Protein AF-A0A392P9Y5-F1 (afdb_monomer_lite)

InterPro domains:
  IPR001406 Pseudouridine synthase I, TruA [PTHR11142] (13-123)
  IPR020103 Pseudouridine synthase, catalytic domain superfamily [SSF55120] (5-54)

Foldseek 3Di:
DDPPPDDQVNVQVVVCVVDPPPDHDPDDDDDDPPDDPVPPDPDDDDDDDDPDDPPPPPPPDDDDDDDDDDDDPDDPPPDPDDDDDDDDPDDPDDDPVVVVVVVVVVDDDPDDCVVVDDPPDPPPPD

Organism: NCBI:txid97028

Radius of gyration: 25.62 Å; chains: 1; bounding box: 53×44×64 Å

Structure (mmCIF, N/CA/C/O backbone):
data_AF-A0A392P9Y5-F1
#
_entry.id   AF-A0A392P9Y5-F1
#
loop_
_atom_site.group_PDB
_atom_site.id
_atom_site.type_symbol
_atom_site.label_atom_id
_atom_site.label_alt_id
_atom_site.label_comp_id
_atom_site.label_asym_id
_atom_site.label_entity_id
_atom_site.label_seq_id
_atom_site.pdbx_PDB_ins_code
_atom_site.Cartn_x
_atom_site.Cartn_y
_atom_site.Cartn_z
_atom_site.occupancy
_atom_site.B_iso_or_equiv
_atom_site.auth_seq_id
_atom_site.auth_comp_id
_atom_site.auth_asym_id
_atom_site.auth_atom_id
_atom_site.pdbx_PDB_model_num
ATOM 1 N N . THR A 1 1 ? -24.525 0.018 22.658 1.00 54.88 1 THR A N 1
ATOM 2 C CA . THR A 1 1 ? -23.379 -0.339 23.525 1.00 54.88 1 THR A CA 1
ATOM 3 C C . THR A 1 1 ? -22.521 -1.329 22.767 1.00 54.88 1 THR A C 1
ATOM 5 O O . THR A 1 1 ? -23.090 -2.250 22.201 1.00 54.88 1 THR A O 1
ATOM 8 N N . TRP A 1 2 ? -21.208 -1.109 22.640 1.00 62.44 2 TRP A N 1
ATOM 9 C CA . TRP A 1 2 ? -20.337 -2.023 21.883 1.00 62.44 2 TRP A CA 1
ATOM 10 C C . TRP A 1 2 ? -20.335 -3.402 22.546 1.00 62.44 2 TRP A C 1
ATOM 12 O O . TRP A 1 2 ? -20.171 -3.475 23.765 1.00 62.44 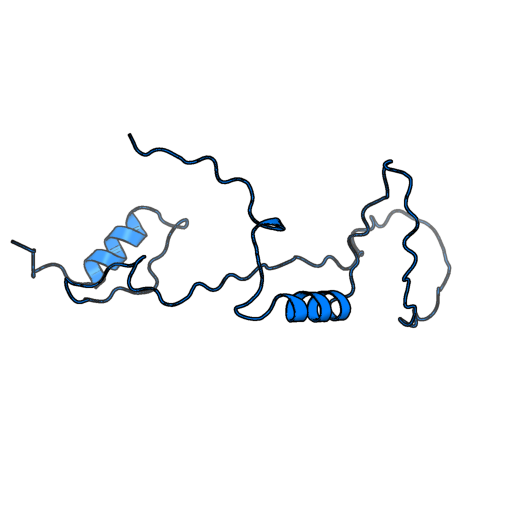2 TRP A O 1
ATOM 22 N N . LYS A 1 3 ? -20.543 -4.467 21.761 1.00 69.12 3 LYS A N 1
ATOM 23 C CA . LYS A 1 3 ? -20.428 -5.842 22.257 1.00 69.12 3 LYS A CA 1
ATOM 24 C C . LYS A 1 3 ? -18.966 -6.080 22.627 1.00 69.12 3 LYS A C 1
ATOM 26 O O . LYS A 1 3 ? -18.108 -6.050 21.752 1.00 69.12 3 LYS A O 1
ATOM 31 N N . LYS A 1 4 ? -18.691 -6.259 23.918 1.00 76.56 4 LYS A N 1
ATOM 32 C CA . LYS A 1 4 ? -17.352 -6.601 24.429 1.00 76.56 4 LYS A CA 1
ATOM 33 C C . LYS A 1 4 ? -17.070 -8.101 24.376 1.00 76.56 4 LYS A C 1
ATOM 35 O O . LYS A 1 4 ? -15.965 -8.529 24.675 1.00 76.56 4 LYS A O 1
ATOM 40 N N . ASP A 1 5 ? -18.079 -8.870 23.993 1.00 84.94 5 ASP A N 1
ATOM 41 C CA . ASP A 1 5 ? -18.047 -10.327 24.046 1.00 84.94 5 ASP A CA 1
ATOM 42 C C . ASP A 1 5 ? -17.435 -10.933 22.777 1.00 84.94 5 ASP A C 1
ATOM 44 O O . ASP A 1 5 ? -17.136 -12.121 22.754 1.00 84.94 5 ASP A O 1
ATOM 48 N N . ILE A 1 6 ? -17.239 -10.117 21.733 1.00 87.38 6 ILE A N 1
ATOM 49 C CA . ILE A 1 6 ? -16.687 -10.559 20.452 1.00 87.38 6 ILE A CA 1
ATOM 50 C C . ILE A 1 6 ? -15.173 -10.669 20.576 1.00 87.38 6 ILE A C 1
ATOM 52 O O . ILE A 1 6 ? -14.482 -9.683 20.851 1.00 87.38 6 ILE A O 1
ATOM 56 N N . LYS A 1 7 ? -14.649 -11.866 20.328 1.00 90.06 7 LYS A N 1
ATOM 57 C CA . LYS A 1 7 ? -13.205 -12.107 20.338 1.00 90.06 7 LYS A CA 1
ATOM 58 C C . LYS A 1 7 ? -12.602 -11.788 18.967 1.00 90.06 7 LYS A C 1
ATOM 60 O O . LYS A 1 7 ? -13.237 -12.062 17.952 1.00 90.06 7 LYS A O 1
ATOM 65 N N . PRO A 1 8 ? -11.345 -11.312 18.895 1.00 90.81 8 PRO A N 1
ATOM 66 C CA . PRO A 1 8 ? -10.673 -11.062 17.617 1.00 90.81 8 PRO A CA 1
ATOM 67 C C . PRO A 1 8 ? -10.700 -12.255 16.651 1.00 90.81 8 PRO A C 1
ATOM 69 O O . PRO A 1 8 ? -10.915 -12.063 15.462 1.00 90.81 8 PRO A O 1
ATOM 72 N N . ARG A 1 9 ? -10.574 -13.486 17.170 1.00 91.81 9 ARG A N 1
ATOM 73 C CA . ARG A 1 9 ? -10.639 -14.717 16.361 1.00 91.81 9 ARG A CA 1
ATOM 74 C C . ARG A 1 9 ? -11.974 -14.899 15.643 1.00 91.81 9 ARG A C 1
ATOM 76 O O . ARG A 1 9 ? -11.992 -15.270 14.483 1.00 91.81 9 ARG A O 1
ATOM 83 N N . GLU A 1 10 ? -13.081 -14.565 16.300 1.00 93.56 10 GLU A N 1
ATOM 84 C CA . GLU A 1 10 ? -14.415 -14.674 15.695 1.00 93.56 10 GLU A CA 1
ATOM 85 C C . GLU A 1 10 ? -14.568 -13.705 14.512 1.00 93.56 10 GLU A C 1
ATOM 87 O O . GLU A 1 10 ? -15.268 -14.004 13.549 1.00 93.56 10 GLU A O 1
ATOM 92 N N . ILE A 1 11 ? -13.883 -12.555 14.562 1.00 92.81 11 ILE A N 1
ATOM 93 C CA . ILE A 1 11 ? -13.829 -11.590 13.457 1.00 92.81 11 ILE A CA 1
ATOM 94 C C . ILE A 1 11 ? -12.972 -12.140 12.309 1.00 92.81 11 ILE A C 1
ATOM 96 O O . ILE A 1 11 ? -13.360 -12.013 11.149 1.00 92.81 11 ILE A O 1
ATOM 100 N N . GLU A 1 12 ? -11.819 -12.740 12.622 1.00 94.31 12 GLU A N 1
ATOM 101 C CA . GLU A 1 12 ? -10.943 -13.373 11.627 1.00 94.31 12 GLU A CA 1
ATOM 102 C C . GLU A 1 12 ? -11.684 -14.466 10.851 1.00 94.31 12 GLU A C 1
ATOM 104 O O . GLU A 1 12 ? -11.720 -14.423 9.618 1.00 94.31 12 GLU A O 1
ATOM 109 N N . ASP A 1 13 ? -12.316 -15.392 11.572 1.00 93.94 13 ASP A N 1
ATOM 110 C CA . ASP A 1 13 ? -13.050 -16.521 11.001 1.00 93.94 13 ASP A CA 1
ATOM 111 C C . ASP A 1 13 ? -14.224 -16.032 10.147 1.00 93.94 13 ASP A C 1
ATOM 113 O O . ASP A 1 13 ? -14.319 -16.381 8.972 1.00 93.94 13 ASP A O 1
ATOM 117 N N . ALA A 1 14 ? -15.046 -15.115 10.670 1.00 94.75 14 ALA A N 1
ATOM 118 C CA . ALA A 1 14 ? -16.195 -14.588 9.937 1.00 94.75 14 ALA A CA 1
ATOM 119 C C . ALA A 1 14 ? -15.812 -13.913 8.607 1.00 94.75 14 ALA A C 1
ATOM 121 O O . ALA A 1 14 ? -16.535 -14.039 7.619 1.00 94.75 14 ALA A O 1
ATOM 122 N N . ILE A 1 15 ? -14.686 -13.192 8.555 1.00 93.38 15 ILE A N 1
ATOM 123 C CA . ILE A 1 15 ? -14.221 -12.554 7.314 1.00 93.38 15 ILE A CA 1
ATOM 124 C C . ILE A 1 15 ? -13.653 -13.594 6.342 1.00 93.38 15 ILE A C 1
ATOM 126 O O . ILE A 1 15 ? -13.913 -13.504 5.140 1.00 93.38 15 ILE A O 1
ATOM 130 N N . ASN A 1 16 ? -12.879 -14.564 6.834 1.00 94.50 16 ASN A N 1
ATOM 131 C CA . ASN A 1 16 ? -12.325 -15.632 5.999 1.00 94.50 16 ASN A CA 1
ATOM 132 C C . ASN A 1 16 ? -13.437 -16.497 5.380 1.00 94.50 16 ASN A C 1
ATOM 134 O O . ASN A 1 16 ? -13.371 -16.813 4.190 1.00 94.50 16 ASN A O 1
ATOM 138 N N . ASP A 1 17 ? -14.481 -16.800 6.151 1.00 95.56 17 ASP A N 1
ATOM 139 C CA . ASP A 1 17 ? -15.638 -17.584 5.714 1.00 95.56 17 ASP A CA 1
ATOM 140 C C . ASP A 1 17 ? -16.541 -16.813 4.742 1.00 95.56 17 ASP A C 1
ATOM 142 O O . ASP A 1 17 ? -17.189 -17.413 3.883 1.00 95.56 17 ASP A O 1
ATOM 146 N N . ALA A 1 18 ? -16.570 -15.479 4.826 1.00 94.94 18 ALA A N 1
ATOM 147 C CA . ALA A 1 18 ? -17.402 -14.649 3.957 1.00 94.94 18 ALA A CA 1
ATOM 148 C C . ALA A 1 18 ? -16.951 -14.658 2.484 1.00 94.94 18 ALA A C 1
ATOM 150 O O . ALA A 1 18 ? -17.784 -14.508 1.587 1.00 94.94 18 ALA A O 1
ATOM 151 N N . ALA A 1 19 ? -15.648 -14.801 2.210 1.00 90.56 19 ALA A N 1
ATOM 152 C CA . ALA A 1 19 ? -15.125 -14.840 0.840 1.00 90.56 19 ALA A CA 1
ATOM 153 C C . ALA A 1 19 ? -13.877 -15.735 0.687 1.00 90.56 19 ALA A C 1
ATOM 155 O O . ALA A 1 19 ? -12.789 -15.231 0.365 1.00 90.56 19 ALA A O 1
ATOM 156 N N . PRO A 1 20 ? -14.030 -17.064 0.839 1.00 92.12 20 PRO A N 1
ATOM 157 C CA . PRO A 1 20 ? -12.913 -17.996 0.795 1.00 92.12 20 PRO A CA 1
ATOM 158 C C . PRO A 1 20 ? -12.147 -17.902 -0.530 1.00 92.12 20 PRO A C 1
ATOM 160 O O . PRO A 1 20 ? -12.732 -17.846 -1.613 1.00 92.12 20 PRO A O 1
ATOM 163 N N . GLY A 1 21 ? -10.818 -17.843 -0.448 1.00 90.38 21 GLY A N 1
ATOM 164 C CA . GLY A 1 21 ? -9.921 -17.785 -1.609 1.00 90.38 21 GLY A CA 1
ATOM 165 C C . GLY A 1 21 ? -9.832 -16.425 -2.315 1.00 90.38 21 GLY A C 1
ATOM 166 O O . GLY A 1 21 ? -8.914 -16.228 -3.108 1.00 90.38 21 GLY A O 1
ATOM 167 N N . LYS A 1 22 ? -10.725 -15.472 -2.019 1.00 94.06 22 LYS A N 1
ATOM 168 C CA . LYS A 1 22 ? -10.661 -14.095 -2.549 1.00 94.06 22 LYS A CA 1
ATOM 169 C C . LYS A 1 22 ? -10.082 -13.118 -1.538 1.00 94.06 22 LYS A C 1
ATOM 171 O O . LYS A 1 22 ? -9.303 -12.243 -1.906 1.00 94.06 22 LYS A O 1
ATOM 176 N N . LEU A 1 23 ? -10.477 -13.261 -0.277 1.00 92.81 23 LEU A N 1
ATOM 177 C CA . LEU A 1 23 ? -9.991 -12.455 0.831 1.00 92.81 23 LEU A CA 1
ATOM 178 C C . LEU A 1 23 ? -9.469 -13.368 1.931 1.00 92.81 23 LEU A C 1
ATOM 180 O O . LEU A 1 23 ? -9.918 -14.500 2.096 1.00 92.81 23 LEU A O 1
ATOM 184 N N . ARG A 1 24 ? -8.488 -12.856 2.668 1.00 95.12 24 ARG A N 1
ATOM 185 C CA . ARG A 1 24 ? -7.941 -13.520 3.841 1.00 95.12 24 ARG A CA 1
ATOM 186 C C . ARG A 1 24 ? -7.523 -12.474 4.855 1.00 95.12 24 ARG A C 1
ATOM 188 O O . ARG A 1 24 ? -6.813 -11.526 4.507 1.00 95.12 24 ARG A O 1
ATOM 195 N N . VAL A 1 25 ? -7.921 -12.669 6.102 1.00 95.56 25 VAL A N 1
ATOM 196 C CA . VAL A 1 25 ? -7.458 -11.845 7.212 1.00 95.56 25 VAL A CA 1
ATOM 197 C C . VAL A 1 25 ? -6.014 -12.193 7.537 1.00 95.56 25 VAL A C 1
ATOM 199 O O . VAL A 1 25 ? -5.635 -13.359 7.623 1.00 95.56 25 VAL A O 1
ATOM 202 N N . VAL A 1 26 ? -5.193 -11.158 7.687 1.00 95.31 26 VAL A N 1
ATOM 203 C CA . VAL A 1 26 ? -3.796 -11.306 8.112 1.00 95.31 26 VAL A CA 1
ATOM 204 C C . VAL A 1 26 ? -3.668 -11.079 9.614 1.00 95.31 26 VAL A C 1
ATOM 206 O O . VAL A 1 26 ? -2.893 -11.769 10.268 1.00 95.31 26 VAL A O 1
ATOM 209 N N . SER A 1 27 ? -4.409 -10.110 10.151 1.00 94.88 27 SER A N 1
ATOM 210 C CA . SER A 1 27 ? -4.402 -9.787 11.573 1.00 94.88 27 SER A CA 1
ATOM 211 C C . SER A 1 27 ? -5.611 -8.948 11.970 1.00 94.88 27 SER A C 1
ATOM 213 O O . SER A 1 27 ? -6.146 -8.177 11.166 1.00 94.88 27 SER A O 1
ATOM 215 N N . VAL A 1 28 ? -5.999 -9.068 13.238 1.00 94.81 28 VAL A N 1
ATOM 216 C CA . VAL A 1 28 ? -7.006 -8.228 13.888 1.00 94.81 28 VAL A CA 1
ATOM 217 C C . VAL A 1 28 ? -6.424 -7.643 15.169 1.00 94.81 28 VAL A C 1
ATOM 219 O O . VAL A 1 28 ? -5.810 -8.344 15.971 1.00 94.81 28 VAL A O 1
ATOM 222 N N . TYR A 1 29 ? -6.640 -6.344 15.372 1.00 92.44 29 TYR A N 1
ATOM 223 C CA . TYR A 1 29 ? -6.204 -5.630 16.567 1.00 92.44 29 TYR A CA 1
ATOM 224 C C . TYR A 1 29 ? -7.319 -4.737 17.095 1.00 92.44 29 TYR A C 1
ATOM 226 O O . TYR A 1 29 ? -8.013 -4.068 16.327 1.00 92.44 29 TYR A O 1
ATOM 234 N N . GLU A 1 30 ? -7.447 -4.685 18.419 1.00 91.19 30 GLU A N 1
ATOM 235 C CA . GLU A 1 30 ? -8.240 -3.655 19.078 1.00 91.19 30 GLU A CA 1
ATOM 236 C C . GLU A 1 30 ? -7.484 -2.322 19.028 1.00 91.19 30 GLU A C 1
ATOM 238 O O . GLU A 1 30 ? -6.283 -2.252 19.295 1.00 91.19 30 GLU A O 1
ATOM 243 N N . VAL A 1 31 ? -8.190 -1.254 18.666 1.00 92.12 31 VAL A N 1
ATOM 244 C CA . VAL A 1 31 ? -7.627 0.090 18.511 1.00 92.12 31 VAL A CA 1
ATOM 245 C C . VAL A 1 31 ? -8.485 1.119 19.238 1.00 92.12 31 VAL A C 1
ATOM 247 O O . VAL A 1 31 ? -9.661 0.897 19.524 1.00 92.12 31 VAL A O 1
ATOM 250 N N . SER A 1 32 ? -7.895 2.279 19.530 1.00 93.38 32 SER A N 1
ATOM 251 C CA . SER A 1 32 ? -8.612 3.404 20.137 1.00 93.38 32 SER A CA 1
ATOM 252 C C . SER A 1 32 ? -9.779 3.875 19.266 1.00 93.38 32 SER A C 1
ATOM 254 O O . SER A 1 32 ? -9.690 3.884 18.041 1.00 93.38 32 SER A O 1
ATOM 256 N N . ARG A 1 33 ? -10.841 4.391 19.897 1.00 90.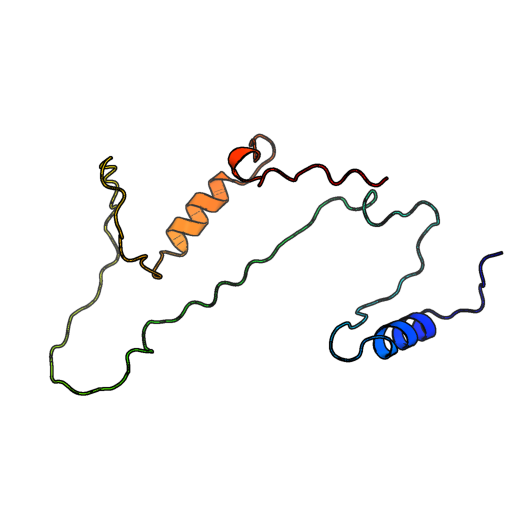94 33 ARG A N 1
ATOM 257 C CA . ARG A 1 33 ? -11.993 4.989 19.195 1.00 90.94 33 ARG A CA 1
ATOM 258 C C . ARG A 1 33 ? -11.644 6.198 18.329 1.00 90.94 33 ARG A C 1
ATOM 260 O O . ARG A 1 33 ? -12.411 6.536 17.439 1.00 90.94 33 ARG A O 1
ATOM 267 N N . ALA A 1 34 ? -10.518 6.855 18.596 1.00 94.50 34 ALA A N 1
ATOM 268 C CA . ALA A 1 34 ? -10.041 7.969 17.781 1.00 94.50 34 ALA A CA 1
ATOM 269 C C . ALA A 1 34 ? -9.339 7.514 16.484 1.00 94.50 34 ALA A C 1
ATOM 271 O O . ALA A 1 34 ? -8.989 8.349 15.652 1.00 94.50 34 ALA A O 1
ATOM 272 N N . PHE A 1 35 ? -9.087 6.212 16.312 1.00 95.44 35 PHE A N 1
ATOM 273 C CA . PHE A 1 35 ? -8.427 5.679 15.126 1.00 95.44 35 PHE A CA 1
ATOM 274 C C . PHE A 1 35 ? -9.343 5.742 13.899 1.00 95.44 35 PHE A C 1
ATOM 276 O O . PHE A 1 35 ? -10.496 5.315 13.949 1.00 95.44 35 PHE A O 1
ATOM 283 N N . HIS A 1 36 ? -8.799 6.199 12.769 1.00 95.56 36 HIS A N 1
ATOM 284 C CA . HIS A 1 36 ? -9.464 6.122 11.472 1.00 95.56 36 HIS A CA 1
ATOM 285 C C . HIS A 1 36 ? -8.469 5.650 10.404 1.00 95.56 36 HIS A C 1
ATOM 287 O O . HIS A 1 36 ? -7.450 6.315 10.198 1.00 95.56 36 HIS A O 1
ATOM 293 N N . PRO A 1 37 ? -8.753 4.570 9.653 1.00 94.00 37 PRO A N 1
ATOM 294 C CA . PRO A 1 37 ? -7.765 3.929 8.781 1.00 94.00 37 PRO A CA 1
ATOM 295 C C . PRO A 1 37 ? -7.180 4.881 7.731 1.00 94.00 37 PRO A C 1
ATOM 297 O O . PRO A 1 37 ? -5.990 4.826 7.437 1.00 94.00 37 PRO A O 1
ATOM 300 N N . ASN A 1 38 ? -7.987 5.807 7.203 1.00 93.81 38 ASN A N 1
ATOM 301 C CA . ASN A 1 38 ? -7.513 6.748 6.189 1.00 93.81 38 ASN A CA 1
ATOM 302 C C . ASN A 1 38 ? -6.782 7.972 6.746 1.00 93.81 38 ASN A C 1
ATOM 304 O O . ASN A 1 38 ? -5.844 8.428 6.094 1.00 93.81 38 ASN A O 1
ATOM 308 N N . PHE A 1 39 ? -7.205 8.493 7.905 1.00 94.06 39 PHE A N 1
ATOM 309 C CA . PHE A 1 39 ? -6.694 9.757 8.459 1.00 94.06 39 PHE A CA 1
ATOM 310 C C . PHE A 1 39 ? -5.515 9.533 9.406 1.00 94.06 39 PHE A C 1
ATOM 312 O O . PHE A 1 39 ? -4.638 10.382 9.511 1.00 94.06 39 PHE A O 1
ATOM 319 N N . SER A 1 40 ? -5.459 8.375 10.065 1.00 95.75 40 SER A N 1
ATOM 320 C CA . SER A 1 40 ? -4.335 7.991 10.919 1.00 95.75 40 SER A CA 1
ATOM 321 C C . SER A 1 40 ? -3.132 7.464 10.117 1.00 95.75 40 SER A C 1
ATOM 323 O O . SER A 1 40 ? -2.029 7.383 10.657 1.00 95.75 40 SER A O 1
ATOM 325 N N . ALA A 1 41 ? -3.310 7.108 8.839 1.00 95.75 41 ALA A N 1
ATOM 326 C CA . ALA A 1 41 ? -2.232 6.614 7.984 1.00 95.75 41 ALA A CA 1
ATOM 327 C C . ALA A 1 41 ? -1.240 7.729 7.603 1.00 95.75 41 ALA A C 1
ATOM 329 O O . ALA A 1 41 ? -1.617 8.722 6.985 1.00 95.75 41 ALA A O 1
ATOM 330 N N . LYS A 1 42 ? 0.050 7.528 7.909 1.00 95.00 42 LYS A N 1
ATOM 331 C CA . LYS A 1 42 ? 1.127 8.491 7.600 1.00 95.00 42 LYS A CA 1
ATOM 332 C C . LYS A 1 42 ? 1.647 8.391 6.164 1.00 95.00 42 LYS A C 1
ATOM 334 O O . LYS A 1 42 ? 2.078 9.387 5.596 1.00 95.00 42 LYS A O 1
ATOM 339 N N . TRP A 1 43 ? 1.639 7.191 5.591 1.00 95.31 43 TRP A N 1
ATOM 340 C CA . TRP A 1 43 ? 2.125 6.914 4.241 1.00 95.31 43 TRP A CA 1
ATOM 341 C C . TRP A 1 43 ? 1.457 5.653 3.686 1.00 95.31 43 TRP A C 1
ATOM 343 O O . TRP A 1 43 ? 0.868 4.866 4.428 1.00 95.31 43 TRP A O 1
ATOM 353 N N . ARG A 1 44 ? 1.530 5.477 2.364 1.00 94.12 44 ARG A N 1
ATOM 354 C CA . ARG A 1 44 ? 1.069 4.290 1.633 1.00 94.12 44 ARG A CA 1
ATOM 355 C C . ARG A 1 44 ? 2.193 3.859 0.697 1.00 94.12 44 ARG A C 1
ATOM 357 O O . ARG A 1 44 ? 2.809 4.710 0.063 1.00 94.12 44 ARG A O 1
ATOM 364 N N . ARG A 1 45 ? 2.473 2.558 0.635 1.00 95.06 45 ARG A N 1
ATOM 365 C CA . ARG A 1 45 ? 3.528 1.988 -0.211 1.00 95.06 45 ARG A CA 1
ATOM 366 C C . ARG A 1 45 ? 2.899 1.045 -1.220 1.00 95.06 45 ARG A C 1
ATOM 368 O O . ARG A 1 45 ? 2.197 0.117 -0.835 1.00 95.06 45 ARG A O 1
ATOM 375 N N . TYR A 1 46 ? 3.195 1.282 -2.489 1.00 94.38 46 TYR A N 1
ATOM 376 C CA . TYR A 1 46 ? 2.758 0.444 -3.597 1.00 94.38 46 TYR A CA 1
ATOM 377 C C . TYR A 1 46 ? 3.960 -0.307 -4.164 1.00 94.38 46 TYR A C 1
ATOM 379 O O . TYR A 1 46 ? 5.066 0.233 -4.210 1.00 94.38 46 TYR A O 1
ATOM 387 N N . LEU A 1 47 ? 3.737 -1.552 -4.578 1.00 94.25 47 LEU A N 1
ATOM 388 C CA . LEU A 1 47 ? 4.718 -2.376 -5.274 1.00 94.25 47 LEU A CA 1
ATOM 389 C C . LEU A 1 47 ? 4.117 -2.789 -6.613 1.00 94.25 47 LEU A C 1
ATOM 391 O O . LEU A 1 47 ? 3.055 -3.406 -6.647 1.00 94.25 47 LEU A O 1
ATOM 395 N N . TYR A 1 48 ? 4.811 -2.458 -7.696 1.00 90.81 48 TYR A N 1
ATOM 396 C CA . TYR A 1 48 ? 4.488 -2.944 -9.030 1.00 90.81 48 TYR A CA 1
ATOM 397 C C . TYR A 1 48 ? 5.454 -4.068 -9.379 1.00 90.81 48 TYR A C 1
ATOM 399 O O . TYR A 1 48 ? 6.669 -3.874 -9.354 1.00 90.81 48 TYR A O 1
ATOM 407 N N . ILE A 1 49 ? 4.906 -5.243 -9.674 1.00 90.25 49 ILE A N 1
ATOM 408 C CA . ILE A 1 49 ? 5.672 -6.408 -10.111 1.00 90.25 49 ILE A CA 1
ATOM 409 C C . ILE A 1 49 ? 5.501 -6.501 -11.622 1.00 90.25 49 ILE A C 1
ATOM 411 O O . ILE A 1 49 ? 4.388 -6.687 -12.112 1.00 90.25 49 ILE A O 1
ATOM 415 N N . PHE A 1 50 ? 6.603 -6.342 -12.349 1.00 83.44 50 PHE A N 1
ATOM 416 C CA . PHE A 1 50 ? 6.631 -6.488 -13.798 1.00 83.44 50 PHE A CA 1
ATOM 417 C C . PHE A 1 50 ? 7.131 -7.895 -14.131 1.00 83.44 50 PHE A C 1
ATOM 419 O O . PHE A 1 50 ? 8.270 -8.212 -13.780 1.00 83.44 50 PHE A O 1
ATOM 426 N N . PRO A 1 51 ? 6.316 -8.746 -14.776 1.00 80.50 51 PRO A N 1
ATOM 427 C CA . PRO A 1 51 ? 6.791 -10.028 -15.267 1.00 80.50 51 PRO A CA 1
ATOM 428 C C . PRO A 1 51 ? 7.743 -9.760 -16.435 1.00 80.50 51 PRO A C 1
ATOM 430 O O . PRO A 1 51 ? 7.318 -9.357 -17.516 1.00 80.50 51 PRO A O 1
ATOM 433 N N . LEU A 1 52 ? 9.043 -9.911 -16.193 1.00 76.12 52 LEU A N 1
ATOM 434 C CA . LEU A 1 52 ? 10.044 -9.820 -17.246 1.00 76.12 52 LEU A CA 1
ATOM 435 C C . LEU A 1 52 ? 10.108 -11.176 -17.937 1.00 76.12 52 LEU A C 1
ATOM 437 O O . LEU A 1 52 ? 10.608 -12.133 -17.357 1.00 76.12 52 LEU A O 1
ATOM 441 N N . THR A 1 53 ? 9.574 -11.251 -19.151 1.00 71.81 53 THR A N 1
ATOM 442 C CA . THR A 1 53 ? 9.849 -12.369 -20.050 1.00 71.81 53 THR A CA 1
ATOM 443 C C . THR A 1 53 ? 11.232 -12.134 -20.638 1.00 71.81 53 THR A C 1
ATOM 445 O O . THR A 1 53 ? 11.448 -11.184 -21.397 1.00 71.81 53 THR A O 1
ATOM 448 N N . ASP A 1 54 ? 12.189 -12.968 -20.291 1.00 64.56 54 ASP A N 1
ATOM 449 C CA . ASP A 1 54 ? 13.302 -13.233 -21.182 1.00 64.56 54 ASP A CA 1
ATOM 450 C C . ASP A 1 54 ? 12.731 -13.871 -22.447 1.00 64.56 54 ASP A C 1
ATOM 452 O O . ASP A 1 54 ? 11.853 -14.721 -22.400 1.00 64.56 54 ASP A O 1
ATOM 456 N N . GLY A 1 55 ? 13.100 -13.342 -23.608 1.00 58.19 55 GLY A N 1
ATOM 457 C CA . GLY A 1 55 ? 12.392 -13.582 -24.868 1.00 58.19 55 GLY A CA 1
ATOM 458 C C . GLY A 1 55 ? 12.515 -14.996 -25.451 1.00 58.19 55 GLY A C 1
ATOM 459 O O . GLY A 1 55 ? 12.798 -15.112 -26.642 1.00 58.19 55 GLY A O 1
ATOM 460 N N . TRP A 1 56 ? 12.332 -16.055 -24.659 1.00 50.12 56 TRP A N 1
ATOM 461 C CA . TRP A 1 56 ? 12.343 -17.447 -25.104 1.00 50.12 56 TRP A CA 1
ATOM 462 C C . TRP A 1 56 ? 10.975 -18.007 -25.494 1.00 50.12 56 TRP A C 1
ATOM 464 O O . TRP A 1 56 ? 10.937 -19.105 -26.039 1.00 50.12 56 TRP A O 1
ATOM 474 N N . ASP A 1 57 ? 9.888 -17.238 -25.389 1.00 52.72 57 ASP A N 1
ATOM 475 C CA . ASP A 1 57 ? 8.647 -17.524 -26.133 1.00 52.72 57 ASP A CA 1
ATOM 476 C C . ASP A 1 57 ? 8.786 -17.129 -27.619 1.00 52.72 57 ASP A C 1
ATOM 478 O O . ASP A 1 57 ? 7.918 -16.515 -28.238 1.00 52.72 57 ASP A O 1
ATOM 482 N N . LYS A 1 58 ? 9.927 -17.476 -28.224 1.00 49.56 58 LYS A N 1
ATOM 483 C CA . LYS A 1 58 ? 9.964 -17.740 -29.654 1.00 49.56 58 LYS A CA 1
ATOM 484 C C . LYS A 1 58 ? 9.616 -19.204 -29.810 1.00 49.56 58 LYS A C 1
ATOM 486 O O . LYS A 1 58 ? 10.441 -20.067 -29.517 1.00 49.56 58 LYS A O 1
ATOM 491 N N . ASP A 1 59 ? 8.403 -19.445 -30.294 1.00 47.25 59 ASP A N 1
ATOM 492 C CA . ASP A 1 59 ? 8.004 -20.694 -30.926 1.00 47.25 59 ASP A CA 1
ATOM 493 C C . ASP A 1 59 ? 9.212 -21.342 -31.611 1.00 47.25 59 ASP A C 1
ATOM 495 O O . ASP A 1 59 ? 9.781 -20.793 -32.562 1.00 47.25 59 ASP A O 1
ATOM 499 N N . GLN A 1 60 ? 9.620 -22.509 -31.109 1.00 45.00 60 GLN A N 1
ATOM 500 C CA . GLN A 1 60 ? 10.574 -23.381 -31.779 1.00 45.00 60 GLN A CA 1
ATOM 501 C C . GLN A 1 60 ? 9.934 -23.903 -33.072 1.00 45.00 60 GLN A C 1
ATOM 503 O O . GLN A 1 60 ? 9.509 -25.051 -33.168 1.00 45.00 60 GLN A O 1
ATOM 508 N N . SER A 1 61 ? 9.872 -23.061 -34.098 1.00 49.22 61 SER A N 1
ATOM 509 C CA . SER A 1 61 ? 9.672 -23.492 -35.472 1.00 49.22 61 SER A CA 1
ATOM 510 C C . SER A 1 61 ? 10.925 -23.146 -36.275 1.00 49.22 61 SER A C 1
ATOM 512 O O . SER A 1 61 ? 11.146 -22.022 -36.701 1.00 49.22 61 SER A O 1
ATOM 514 N N . ARG A 1 62 ? 11.780 -24.170 -36.395 1.00 45.59 62 ARG A N 1
ATOM 515 C CA . ARG A 1 62 ? 12.705 -24.461 -37.504 1.00 45.59 62 ARG A CA 1
ATOM 516 C C . ARG A 1 62 ? 13.474 -23.287 -38.136 1.00 45.59 62 ARG A C 1
ATOM 518 O O . ARG A 1 62 ? 12.925 -22.545 -38.939 1.00 45.59 62 ARG A O 1
ATOM 525 N N . GLY A 1 63 ? 14.802 -23.327 -37.998 1.00 37.97 63 GLY A N 1
ATOM 526 C CA . GLY A 1 63 ? 15.692 -22.849 -39.064 1.00 37.97 63 GLY A CA 1
ATOM 527 C C . GLY A 1 63 ? 17.041 -22.303 -38.612 1.00 37.97 63 GLY A C 1
ATOM 528 O O . GLY A 1 63 ? 17.163 -21.113 -38.388 1.00 37.97 63 GLY A O 1
ATOM 529 N N . ASN A 1 64 ? 18.026 -23.200 -38.536 1.00 42.72 64 ASN A N 1
ATOM 530 C CA . ASN A 1 64 ? 19.432 -23.018 -38.918 1.00 42.72 64 ASN A CA 1
ATOM 531 C C . ASN A 1 64 ? 20.172 -21.702 -38.563 1.00 42.72 64 ASN A C 1
ATOM 533 O O . ASN A 1 64 ? 20.002 -20.694 -39.232 1.00 42.72 64 ASN A O 1
ATOM 537 N N . GLY A 1 65 ? 21.103 -21.821 -37.605 1.00 43.09 65 GLY A N 1
ATOM 538 C CA . GLY A 1 65 ? 22.467 -21.271 -37.650 1.00 43.09 65 GLY A CA 1
ATOM 539 C C . GLY A 1 65 ? 22.667 -19.761 -37.797 1.00 43.09 65 GLY A C 1
ATOM 540 O O . GLY A 1 65 ? 22.608 -19.252 -38.902 1.00 43.09 65 GLY A O 1
ATOM 541 N N . GLU A 1 66 ? 23.061 -19.097 -36.705 1.00 38.62 66 GLU A N 1
ATOM 542 C CA . GLU A 1 66 ? 24.299 -18.296 -36.628 1.00 38.62 66 GLU A CA 1
ATOM 543 C C . GLU A 1 66 ? 24.488 -17.755 -35.201 1.00 38.62 66 GLU A C 1
ATOM 545 O O . GLU A 1 66 ? 23.579 -17.207 -34.579 1.00 38.62 66 GLU A O 1
ATOM 550 N N . SER A 1 67 ? 25.685 -17.978 -34.659 1.00 49.66 67 SER A N 1
ATOM 551 C CA . SER A 1 67 ? 26.137 -17.475 -33.362 1.00 49.66 67 SER A CA 1
ATOM 552 C C . SER A 1 67 ? 26.326 -15.961 -33.445 1.00 49.66 67 SER A C 1
ATOM 554 O O . SER A 1 67 ? 27.190 -15.506 -34.188 1.00 49.66 67 SER A O 1
ATOM 556 N N . CYS A 1 68 ? 25.564 -15.185 -32.670 1.00 38.88 68 CYS A N 1
ATOM 557 C CA . CYS A 1 68 ? 25.780 -13.746 -32.529 1.00 38.88 68 CYS A CA 1
ATOM 558 C C . CYS A 1 68 ? 26.311 -13.434 -31.123 1.00 38.88 68 CYS A C 1
ATOM 560 O O . CYS A 1 68 ? 25.676 -13.738 -30.113 1.00 38.88 68 CYS A O 1
ATOM 562 N N . GLU A 1 69 ? 27.523 -12.885 -31.111 1.00 37.31 69 GLU A N 1
ATOM 563 C CA . GLU A 1 69 ? 28.344 -12.491 -29.970 1.00 37.31 69 GLU A CA 1
ATOM 564 C C . GLU A 1 69 ? 27.680 -11.518 -28.982 1.00 37.31 69 GLU A C 1
ATOM 566 O O . GLU A 1 69 ? 26.929 -10.618 -29.343 1.00 37.31 69 GLU A O 1
ATOM 571 N N . SER A 1 70 ? 28.072 -11.692 -27.715 1.00 43.31 70 SER A N 1
ATOM 572 C CA . SER A 1 70 ? 28.210 -10.698 -26.639 1.00 43.31 70 SER A CA 1
ATOM 573 C C . SER A 1 70 ? 27.676 -9.277 -26.907 1.00 43.31 70 SER A C 1
ATOM 575 O O . SER A 1 70 ? 28.393 -8.397 -27.387 1.00 43.31 70 SER A O 1
ATOM 577 N N . PHE A 1 71 ? 26.452 -8.994 -26.450 1.00 36.41 71 PHE A N 1
ATOM 578 C CA . PHE A 1 71 ? 25.928 -7.628 -26.379 1.00 36.41 71 PHE A CA 1
ATOM 579 C C . PHE A 1 71 ? 26.580 -6.846 -25.232 1.00 36.41 71 PHE A C 1
ATOM 581 O O . PHE A 1 71 ? 26.164 -6.901 -24.071 1.00 36.41 71 PHE A O 1
ATOM 588 N N . THR A 1 72 ? 27.606 -6.075 -25.574 1.00 36.28 72 THR A N 1
ATOM 589 C CA . THR A 1 72 ? 28.176 -5.038 -24.713 1.00 36.28 72 THR A CA 1
ATOM 590 C C . THR A 1 72 ? 27.156 -3.903 -24.571 1.00 36.28 72 THR A C 1
ATOM 592 O O . THR A 1 72 ? 27.001 -3.077 -25.465 1.00 36.28 72 THR A O 1
ATOM 595 N N . TYR A 1 73 ? 26.429 -3.843 -23.451 1.00 45.06 73 TYR A N 1
ATOM 596 C CA . TYR A 1 73 ? 25.572 -2.697 -23.133 1.00 45.06 73 TYR A CA 1
ATOM 597 C C . TYR A 1 73 ? 26.430 -1.480 -22.780 1.00 45.06 73 TYR A C 1
ATOM 599 O O . TYR A 1 73 ? 26.753 -1.264 -21.614 1.00 45.06 73 TYR A O 1
ATOM 607 N N . ASN A 1 74 ? 26.763 -0.665 -23.774 1.00 42.09 74 ASN A N 1
ATOM 608 C CA . ASN A 1 74 ? 27.148 0.724 -23.563 1.00 42.09 74 ASN A CA 1
ATOM 609 C C . ASN A 1 74 ? 26.835 1.538 -24.818 1.00 42.09 74 ASN A C 1
ATOM 611 O O . ASN A 1 74 ? 27.715 1.866 -25.599 1.00 42.09 74 ASN A O 1
ATOM 615 N N . GLU A 1 75 ? 25.564 1.904 -24.983 1.00 35.69 75 GLU A N 1
ATOM 616 C CA . GLU A 1 75 ? 25.238 3.046 -25.828 1.00 35.69 75 GLU A CA 1
ATOM 617 C C . GLU A 1 75 ? 24.146 3.900 -25.177 1.00 35.69 75 GLU A C 1
ATOM 619 O O . GLU A 1 75 ? 23.023 3.475 -24.858 1.00 35.69 75 GLU A O 1
ATOM 624 N N . ILE A 1 76 ? 24.559 5.126 -24.873 1.00 49.12 76 ILE A N 1
ATOM 625 C CA . ILE A 1 76 ? 23.712 6.252 -24.517 1.00 49.12 76 ILE A CA 1
ATOM 626 C C . ILE A 1 76 ? 23.037 6.658 -25.827 1.00 49.12 76 ILE A C 1
ATOM 628 O O . ILE A 1 76 ? 23.616 7.389 -26.618 1.00 49.12 76 ILE A O 1
ATOM 632 N N . CYS A 1 77 ? 21.842 6.133 -26.091 1.00 37.50 77 CYS A N 1
ATOM 633 C CA . CYS A 1 77 ? 21.020 6.623 -27.190 1.00 37.50 77 CYS A CA 1
ATOM 634 C C . CYS A 1 77 ? 20.155 7.760 -26.641 1.00 37.50 77 CYS A C 1
ATOM 636 O O . CYS A 1 77 ? 19.100 7.527 -26.049 1.00 37.50 77 CYS A O 1
ATOM 638 N N . ASP A 1 78 ? 20.701 8.968 -26.736 1.00 40.56 78 ASP A N 1
ATOM 639 C CA . ASP A 1 78 ? 20.008 10.230 -26.509 1.00 40.56 78 ASP A CA 1
ATOM 640 C C . ASP A 1 78 ? 19.853 10.887 -27.886 1.00 40.56 78 ASP A C 1
ATOM 642 O O . ASP A 1 78 ? 20.657 11.715 -28.306 1.00 40.56 78 ASP A O 1
ATOM 646 N N . SER A 1 79 ? 18.867 10.427 -28.655 1.00 39.78 79 SER A N 1
ATOM 647 C CA . SER A 1 79 ? 18.450 11.082 -29.892 1.00 39.78 79 SER A CA 1
ATOM 648 C C . SER A 1 79 ? 16.958 11.367 -29.817 1.00 39.78 79 SER A C 1
ATOM 650 O O . SER A 1 79 ? 16.094 10.565 -30.164 1.00 39.78 79 SER A O 1
ATOM 652 N N . VAL A 1 80 ? 16.656 12.565 -29.321 1.00 44.66 80 VAL A N 1
ATOM 653 C CA . VAL A 1 80 ? 15.364 13.207 -29.533 1.00 44.66 80 VAL A CA 1
ATOM 654 C C . VAL A 1 80 ? 15.287 13.593 -31.011 1.00 44.66 80 VAL A C 1
ATOM 656 O O . VAL A 1 80 ? 15.786 14.644 -31.407 1.00 44.66 80 VAL A O 1
ATOM 659 N N . SER A 1 81 ? 14.638 12.760 -31.818 1.00 39.38 81 SER A N 1
ATOM 660 C CA . SER A 1 81 ? 14.069 13.169 -33.106 1.00 39.38 81 SER A CA 1
ATOM 661 C C . SER A 1 81 ? 12.553 13.220 -32.950 1.00 39.38 81 SER A C 1
ATOM 663 O O . SER A 1 81 ? 11.884 12.197 -32.825 1.00 39.38 81 SER A O 1
ATOM 665 N N . LYS A 1 82 ? 12.019 14.443 -32.894 1.00 49.78 82 LYS A N 1
ATOM 666 C CA . LYS A 1 82 ? 10.594 14.718 -33.084 1.00 49.78 82 LYS A CA 1
ATOM 667 C C . LYS A 1 82 ? 10.243 14.448 -34.546 1.00 49.78 82 LYS A C 1
ATOM 669 O O . LYS A 1 82 ? 10.708 15.197 -35.395 1.00 49.78 82 LYS A O 1
ATOM 674 N N . ASP A 1 83 ? 9.460 13.401 -34.764 1.00 42.41 83 ASP A N 1
ATOM 675 C CA . ASP A 1 83 ? 8.378 13.228 -35.749 1.00 42.41 83 ASP A CA 1
ATOM 676 C C . ASP A 1 83 ? 8.382 11.783 -36.248 1.00 42.41 83 ASP A C 1
ATOM 678 O O . ASP A 1 83 ? 9.257 11.386 -37.004 1.00 42.41 83 ASP A O 1
ATOM 682 N N . GLU A 1 84 ? 7.421 10.990 -35.764 1.00 40.44 84 GLU A N 1
ATOM 683 C CA . GLU A 1 84 ? 6.436 10.272 -36.587 1.00 40.44 84 GLU A CA 1
ATOM 684 C C . GLU A 1 84 ? 5.618 9.314 -35.705 1.00 40.44 84 GLU A C 1
ATOM 686 O O . GLU A 1 84 ? 6.066 8.290 -35.193 1.00 40.44 84 GLU A O 1
ATOM 691 N N . LEU A 1 85 ? 4.361 9.698 -35.492 1.00 49.94 85 LE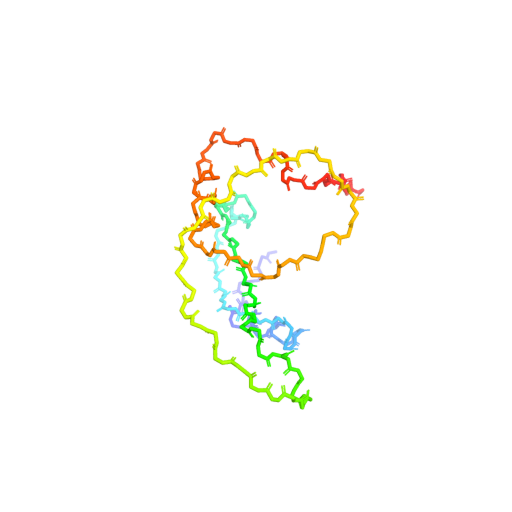U A N 1
ATOM 692 C CA . LEU A 1 85 ? 3.355 8.959 -34.746 1.00 49.94 85 LEU A CA 1
ATOM 693 C C . LEU A 1 85 ? 2.813 7.816 -35.628 1.00 49.94 85 LEU A C 1
ATOM 695 O O . LEU A 1 85 ? 1.780 7.972 -36.274 1.00 49.94 85 LEU A O 1
ATOM 699 N N . GLY A 1 86 ? 3.495 6.668 -35.671 1.00 40.12 86 GLY A N 1
ATOM 700 C CA . GLY A 1 86 ? 3.037 5.526 -36.470 1.00 40.12 86 GLY A CA 1
ATOM 701 C C . GLY A 1 86 ? 3.723 4.199 -36.143 1.00 40.12 86 GLY A C 1
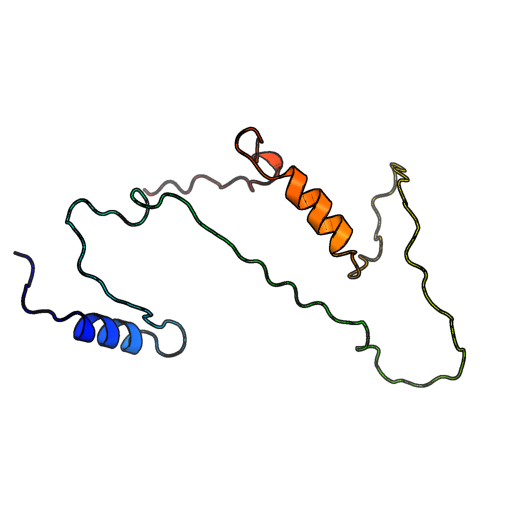ATOM 702 O O . GLY A 1 86 ? 4.725 3.852 -36.746 1.00 40.12 86 GLY A O 1
ATOM 703 N N . ASN A 1 87 ? 3.133 3.414 -35.233 1.00 47.31 87 ASN A N 1
ATOM 704 C CA . ASN A 1 87 ? 3.432 1.985 -35.032 1.00 47.31 87 ASN A CA 1
ATOM 705 C C . ASN A 1 87 ? 4.912 1.603 -34.813 1.00 47.31 87 ASN A C 1
ATOM 707 O O . ASN A 1 87 ? 5.396 0.597 -35.338 1.00 47.31 87 ASN A O 1
ATOM 711 N N . GLU A 1 88 ? 5.619 2.320 -33.940 1.00 48.69 88 GLU A N 1
ATOM 712 C CA . GLU A 1 88 ? 6.845 1.772 -33.359 1.00 48.69 88 GLU A CA 1
ATOM 713 C C . GLU A 1 88 ? 6.506 0.482 -32.594 1.00 48.69 88 GLU A C 1
ATOM 715 O O . GLU A 1 88 ? 5.711 0.483 -31.645 1.00 48.69 88 GLU A O 1
ATOM 720 N N . LYS A 1 89 ? 7.087 -0.648 -33.020 1.00 55.22 89 LYS A N 1
ATOM 721 C CA . LYS A 1 89 ? 7.038 -1.907 -32.268 1.00 55.22 89 LYS A CA 1
ATOM 722 C C . LYS A 1 89 ? 7.551 -1.622 -30.860 1.00 55.22 89 LYS A C 1
ATOM 724 O O . LYS A 1 89 ? 8.749 -1.437 -30.665 1.00 55.22 89 LYS A O 1
ATOM 729 N N . LYS A 1 90 ? 6.642 -1.594 -29.881 1.00 59.94 90 LYS A N 1
ATOM 730 C CA . LYS A 1 90 ? 7.001 -1.433 -28.471 1.00 59.94 90 LYS A CA 1
ATOM 731 C C . LYS A 1 90 ? 7.986 -2.536 -28.103 1.00 59.94 90 LYS A C 1
ATOM 733 O O . LYS A 1 90 ? 7.624 -3.710 -28.068 1.00 59.94 90 LYS A O 1
ATOM 738 N N . SER A 1 91 ? 9.236 -2.158 -27.858 1.00 65.31 91 SER A N 1
ATOM 739 C CA . SER A 1 91 ? 10.205 -3.068 -27.266 1.00 65.31 91 SER A CA 1
ATOM 740 C C . SER A 1 91 ? 9.790 -3.318 -25.821 1.00 65.31 91 SER A C 1
ATOM 742 O O . SER A 1 91 ? 9.641 -2.380 -25.039 1.00 65.31 91 SER A O 1
ATOM 744 N N . TYR A 1 92 ? 9.596 -4.585 -25.466 1.00 70.19 92 TYR A N 1
ATOM 745 C CA . TYR A 1 92 ? 9.337 -5.003 -24.085 1.00 70.19 92 TYR A CA 1
ATOM 746 C C . TYR A 1 92 ? 10.632 -5.159 -23.273 1.00 70.19 92 TYR A C 1
ATOM 748 O O . TYR A 1 92 ? 10.594 -5.535 -22.104 1.00 70.19 92 TYR A O 1
ATOM 756 N N . VAL A 1 93 ? 11.782 -4.841 -23.875 1.00 77.75 93 VAL A N 1
ATOM 757 C CA . VAL A 1 93 ? 13.091 -4.900 -23.227 1.00 77.75 93 VAL A CA 1
ATOM 758 C C . VAL A 1 93 ? 13.474 -3.508 -22.740 1.00 77.75 93 VAL A C 1
ATOM 760 O O . VAL A 1 93 ? 13.556 -2.562 -23.522 1.00 77.75 93 VAL A O 1
ATOM 763 N N . PHE A 1 94 ? 13.757 -3.384 -21.444 1.00 84.50 94 PHE A N 1
ATOM 764 C CA . PHE A 1 94 ? 14.229 -2.140 -20.843 1.00 84.50 94 PHE A CA 1
ATOM 765 C C . PHE A 1 94 ? 15.392 -2.382 -19.882 1.00 84.50 94 PHE A C 1
ATOM 767 O O . PHE A 1 94 ? 15.553 -3.452 -19.301 1.00 84.50 94 PHE A O 1
ATOM 774 N N . SER A 1 95 ? 16.209 -1.348 -19.679 1.00 87.44 95 SER A N 1
ATOM 775 C CA . SER A 1 95 ? 17.290 -1.396 -18.696 1.00 87.44 95 SER A CA 1
ATOM 776 C C . SER A 1 95 ? 16.766 -1.025 -17.311 1.00 87.44 95 SER A C 1
ATOM 778 O O . SER A 1 95 ? 16.420 0.132 -17.062 1.00 87.44 95 SER A O 1
ATOM 780 N N . VAL A 1 96 ? 16.785 -1.984 -16.382 1.00 89.38 96 VAL A N 1
ATOM 781 C CA . VAL A 1 96 ? 16.406 -1.769 -14.972 1.00 89.38 96 VAL A CA 1
ATOM 782 C C . VAL A 1 96 ? 17.213 -0.629 -14.343 1.00 89.38 96 VAL A C 1
ATOM 784 O O . VAL A 1 96 ? 16.661 0.196 -13.620 1.00 89.38 96 VAL A O 1
ATOM 787 N N . ARG A 1 97 ? 18.509 -0.516 -14.671 1.00 92.06 97 ARG A N 1
ATOM 788 C CA . ARG A 1 97 ? 19.375 0.563 -14.166 1.00 92.06 97 ARG A CA 1
ATOM 789 C C . ARG A 1 97 ? 18.918 1.943 -14.642 1.00 92.06 97 ARG A C 1
ATOM 791 O O . ARG A 1 97 ? 18.894 2.877 -13.844 1.00 92.06 97 ARG A O 1
ATOM 798 N N . LYS A 1 98 ? 18.536 2.070 -15.921 1.00 92.75 98 LYS A N 1
ATOM 799 C CA . LYS A 1 98 ? 18.007 3.331 -16.471 1.00 92.75 98 LYS A CA 1
ATOM 800 C C . LYS A 1 98 ? 16.688 3.704 -15.790 1.00 92.75 98 LYS A C 1
ATOM 802 O O . LYS A 1 98 ? 16.547 4.839 -15.347 1.00 92.75 98 LYS A O 1
ATOM 807 N N . VAL A 1 99 ? 15.775 2.743 -15.629 1.00 91.62 99 VAL A N 1
ATOM 808 C CA . VAL A 1 99 ? 14.500 2.959 -14.922 1.00 91.62 99 VAL A CA 1
ATOM 809 C C . VAL A 1 99 ? 14.736 3.403 -13.479 1.00 91.62 99 VAL A C 1
ATOM 811 O O . VAL A 1 99 ? 14.156 4.395 -13.052 1.00 91.62 99 VAL A O 1
ATOM 814 N N . ASN A 1 100 ? 15.635 2.744 -12.744 1.00 92.69 100 ASN A N 1
ATOM 815 C CA . ASN A 1 100 ? 15.954 3.124 -11.368 1.00 92.69 100 ASN A CA 1
ATOM 816 C C . ASN A 1 100 ? 16.476 4.566 -11.265 1.00 92.69 100 ASN A C 1
ATOM 818 O O . ASN A 1 100 ? 16.034 5.317 -10.401 1.00 92.69 100 ASN A O 1
ATOM 822 N N . ARG A 1 101 ? 17.370 4.978 -12.173 1.00 95.25 101 ARG A N 1
ATOM 823 C CA . ARG A 1 101 ? 17.891 6.353 -12.204 1.00 95.25 101 ARG A CA 1
ATOM 824 C C . ARG A 1 101 ? 16.782 7.384 -12.437 1.00 95.25 101 ARG A C 1
ATOM 826 O O . ARG A 1 101 ? 16.816 8.441 -11.820 1.00 95.25 101 ARG A O 1
ATOM 833 N N . LEU A 1 102 ? 15.809 7.080 -13.299 1.00 92.50 102 LEU A N 1
ATOM 834 C CA . LEU A 1 102 ? 14.645 7.945 -13.527 1.00 92.50 102 LEU A CA 1
ATOM 835 C C . LEU A 1 102 ? 13.723 7.992 -12.301 1.00 92.50 102 LEU A C 1
ATOM 837 O O . LEU A 1 102 ? 13.275 9.066 -11.916 1.00 92.50 102 LEU A O 1
ATOM 841 N N . LEU A 1 103 ? 13.468 6.853 -11.650 1.00 91.62 103 LEU A N 1
ATOM 842 C CA . LEU A 1 103 ? 12.627 6.801 -10.449 1.00 91.62 103 LEU A CA 1
ATOM 843 C C . LEU A 1 103 ? 13.218 7.603 -9.285 1.00 91.62 103 LEU A C 1
ATOM 845 O O . LEU A 1 103 ? 12.467 8.270 -8.583 1.00 91.62 103 LEU A O 1
ATOM 849 N N . GLN A 1 104 ? 14.5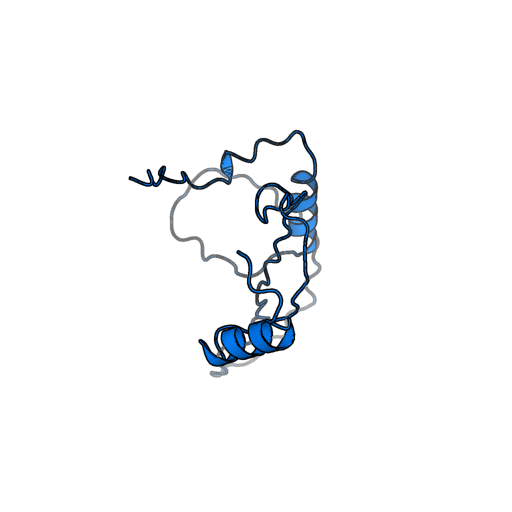43 7.619 -9.130 1.00 91.69 104 GLN A N 1
ATOM 850 C CA . GLN A 1 104 ? 15.219 8.442 -8.119 1.00 91.69 104 GLN A CA 1
ATOM 851 C C . GLN A 1 104 ? 14.978 9.946 -8.316 1.00 91.69 104 GLN A C 1
ATOM 853 O O . GLN A 1 104 ? 14.939 10.696 -7.346 1.00 91.69 104 GLN A O 1
ATOM 858 N N . GLN A 1 105 ? 14.766 10.404 -9.555 1.00 89.44 105 GLN A N 1
ATOM 859 C CA . GLN A 1 105 ? 14.406 11.802 -9.825 1.00 89.44 105 GLN A CA 1
ATOM 860 C C . GLN A 1 105 ? 12.983 12.142 -9.369 1.00 89.44 105 GLN A C 1
ATOM 862 O O . GLN A 1 105 ? 12.654 13.317 -9.232 1.00 89.44 105 GLN A O 1
ATOM 867 N N . LEU A 1 106 ? 12.146 11.126 -9.141 1.00 89.19 106 LEU A N 1
ATOM 868 C CA . LEU A 1 106 ? 10.794 11.268 -8.613 1.00 89.19 106 LEU A CA 1
ATOM 869 C C . LEU A 1 106 ? 10.749 11.163 -7.082 1.00 89.19 106 LEU A C 1
ATOM 871 O O . LEU A 1 106 ? 9.666 11.184 -6.510 1.00 89.19 106 LEU A O 1
ATOM 875 N N . GLU A 1 107 ? 11.881 11.034 -6.391 1.00 88.81 107 GLU A N 1
ATOM 876 C CA . GLU A 1 107 ? 11.906 10.994 -4.930 1.00 88.81 107 GLU A CA 1
ATOM 877 C C . GLU A 1 107 ? 11.878 12.413 -4.332 1.00 88.81 107 GLU A C 1
ATOM 879 O O . GLU A 1 107 ? 12.541 13.333 -4.809 1.00 88.81 107 GLU A O 1
ATOM 884 N N . GLY A 1 108 ? 11.125 12.602 -3.243 1.00 83.44 108 GLY A N 1
ATOM 885 C CA . GLY A 1 108 ? 11.123 13.846 -2.464 1.00 83.44 108 GLY A CA 1
ATOM 886 C C . GLY A 1 108 ? 9.804 14.629 -2.465 1.00 83.44 108 GLY A C 1
ATOM 887 O O . GLY A 1 108 ? 8.805 14.258 -3.080 1.00 83.44 108 GLY A O 1
ATOM 888 N N . LYS A 1 109 ? 9.791 15.722 -1.687 1.00 67.06 109 LYS A N 1
ATOM 889 C CA . LYS A 1 109 ? 8.576 16.462 -1.284 1.00 67.06 109 LYS A CA 1
ATOM 890 C C . LYS A 1 109 ? 8.168 17.598 -2.238 1.00 67.06 109 LYS A C 1
ATOM 892 O O . LYS A 1 109 ? 7.053 18.094 -2.132 1.00 67.06 109 LYS A O 1
ATOM 897 N N . LEU A 1 110 ? 9.049 18.026 -3.145 1.00 70.75 110 LEU A N 1
ATOM 898 C CA . LEU A 1 110 ? 8.881 19.253 -3.947 1.00 70.75 110 LEU A CA 1
ATOM 899 C C . LEU A 1 110 ? 8.389 19.016 -5.385 1.00 70.75 110 LEU A C 1
ATOM 901 O O . LEU A 1 110 ? 8.396 19.937 -6.196 1.00 70.75 110 LEU A O 1
ATOM 905 N N . LEU A 1 111 ? 7.955 17.800 -5.714 1.00 77.44 111 LEU A N 1
ATOM 906 C CA . LEU A 1 111 ? 7.529 17.455 -7.068 1.00 77.44 111 LEU A CA 1
ATOM 907 C C . LEU A 1 111 ? 6.014 17.572 -7.227 1.00 77.44 111 LEU A C 1
ATOM 909 O O . LEU A 1 111 ? 5.237 17.112 -6.389 1.00 77.44 111 LEU A O 1
ATOM 913 N N . SER A 1 112 ? 5.589 18.163 -8.342 1.00 82.44 112 SER A N 1
ATOM 914 C CA . SER A 1 112 ? 4.191 18.124 -8.759 1.00 82.44 112 SER A CA 1
ATOM 915 C C . SER A 1 112 ? 3.914 16.810 -9.480 1.00 82.44 112 SER A C 1
ATOM 917 O O . SER A 1 112 ? 4.320 16.620 -10.624 1.00 82.44 112 SER A O 1
ATOM 919 N N . TYR A 1 113 ? 3.166 15.912 -8.839 1.00 83.75 113 TYR A N 1
ATOM 920 C CA . TYR A 1 113 ? 2.750 14.648 -9.458 1.00 83.75 113 TYR A CA 1
ATOM 921 C C . TYR A 1 113 ? 1.500 14.780 -10.340 1.00 83.75 113 TYR A C 1
ATOM 923 O O . TYR A 1 113 ? 0.976 13.775 -10.818 1.00 83.75 113 TYR A O 1
ATOM 931 N N . LYS A 1 114 ? 1.011 16.007 -10.584 1.00 84.06 114 LYS A N 1
ATOM 932 C CA . LYS A 1 114 ? -0.222 16.252 -11.351 1.00 84.06 114 LYS A CA 1
ATOM 933 C C . LYS A 1 114 ? -0.161 15.654 -12.757 1.00 84.06 114 LYS A C 1
ATOM 935 O O . LYS A 1 114 ? -1.159 15.122 -13.217 1.00 84.06 114 LYS A O 1
ATOM 940 N N . MET A 1 115 ? 1.005 15.686 -13.406 1.00 83.94 115 MET A N 1
ATOM 941 C CA . MET A 1 115 ? 1.182 15.109 -14.746 1.00 83.94 115 MET A CA 1
ATOM 942 C C . MET A 1 115 ? 0.996 13.583 -14.797 1.00 83.94 115 MET A C 1
ATOM 944 O O . MET A 1 115 ? 0.754 13.038 -15.868 1.00 83.94 115 MET A O 1
ATOM 948 N N . PHE A 1 116 ? 1.111 12.897 -13.654 1.00 85.56 116 PHE A N 1
ATOM 949 C CA . PHE A 1 116 ? 0.930 11.446 -13.536 1.00 85.56 116 PHE A CA 1
ATOM 950 C C . PHE A 1 116 ? -0.451 11.065 -12.992 1.00 85.56 116 PHE A C 1
ATOM 952 O O . PHE A 1 116 ? -0.841 9.898 -13.053 1.00 85.56 116 PHE A O 1
ATOM 959 N N . ALA A 1 117 ? -1.193 12.027 -12.441 1.00 84.50 117 ALA A N 1
ATOM 960 C CA . ALA A 1 117 ? -2.556 11.798 -12.006 1.00 84.50 117 ALA A CA 1
ATOM 961 C C . ALA A 1 117 ? -3.449 11.665 -13.241 1.00 84.50 117 ALA A C 1
ATOM 963 O O . ALA A 1 117 ? -3.495 12.547 -14.096 1.00 84.50 117 ALA A O 1
ATOM 964 N N . ARG A 1 118 ? -4.195 10.563 -13.327 1.00 79.75 118 ARG A N 1
ATOM 965 C CA . ARG A 1 118 ? -5.376 10.544 -14.193 1.00 79.75 118 ARG A CA 1
ATOM 966 C C . ARG A 1 118 ? -6.374 11.527 -13.600 1.00 79.75 118 ARG A C 1
ATOM 968 O O . ARG A 1 118 ? -6.511 11.542 -12.378 1.00 79.75 118 ARG A O 1
ATOM 975 N N . ASP A 1 119 ? -7.063 12.305 -14.435 1.00 70.19 119 ASP A N 1
ATOM 976 C CA . ASP A 1 119 ? -8.196 13.118 -13.994 1.00 70.19 119 ASP A CA 1
ATOM 977 C C . ASP A 1 119 ? -9.203 12.196 -13.303 1.00 70.19 119 ASP A C 1
ATOM 979 O O . ASP A 1 119 ? -10.015 11.512 -13.932 1.00 70.19 119 ASP A O 1
ATOM 983 N N . THR A 1 120 ? -9.117 12.111 -11.980 1.00 59.31 120 THR A N 1
ATOM 984 C CA . THR A 1 120 ? -10.129 11.471 -11.162 1.00 59.31 120 THR A CA 1
ATOM 985 C C . THR A 1 120 ? -11.357 12.345 -11.307 1.00 59.31 120 THR A C 1
ATOM 987 O O . THR A 1 120 ? -11.447 13.391 -10.662 1.00 59.31 120 THR A O 1
ATOM 990 N N . LYS A 1 121 ? -12.285 11.952 -12.192 1.00 53.94 121 LYS A N 1
ATOM 991 C CA . LYS A 1 121 ? -13.641 12.505 -12.184 1.00 53.94 121 LYS A CA 1
ATOM 992 C C . LYS A 1 121 ? -14.104 12.476 -10.735 1.00 53.94 121 LYS A C 1
ATOM 994 O O . LYS A 1 121 ? -14.046 11.422 -10.103 1.00 53.94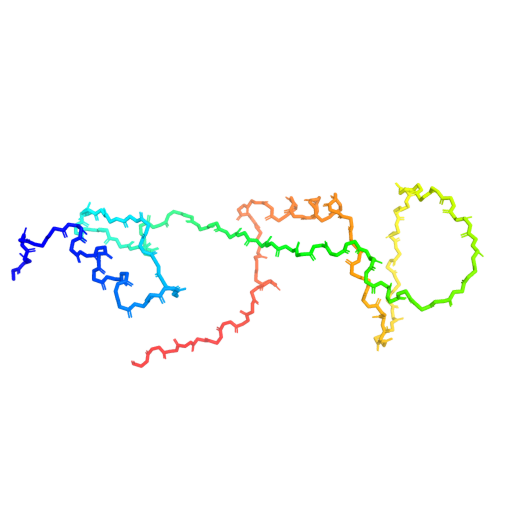 121 LYS A O 1
ATOM 999 N N . ALA A 1 122 ? -14.503 13.628 -10.207 1.00 44.75 122 ALA A N 1
ATOM 1000 C CA . ALA A 1 122 ? -15.071 13.701 -8.876 1.00 44.75 122 ALA A CA 1
ATOM 1001 C C . ALA A 1 122 ? -16.305 12.791 -8.853 1.00 44.75 122 ALA A C 1
ATOM 1003 O O . ALA A 1 122 ? -17.347 13.148 -9.402 1.00 44.75 122 ALA A O 1
ATOM 1004 N N . SER A 1 123 ? -16.195 11.600 -8.265 1.00 47.84 123 SER A N 1
ATOM 1005 C CA . SER A 1 123 ? -17.374 10.862 -7.841 1.00 47.84 123 SER A CA 1
ATOM 1006 C C . SER A 1 123 ? -17.955 11.672 -6.690 1.00 47.84 123 SER A C 1
ATOM 1008 O O . SER A 1 123 ? -17.483 11.594 -5.554 1.00 47.84 123 SER A O 1
ATOM 1010 N N . ARG A 1 124 ? -18.916 12.543 -7.007 1.00 40.16 124 ARG A N 1
ATOM 1011 C CA . ARG A 1 124 ? -19.832 13.073 -6.006 1.00 40.16 124 ARG A CA 1
ATOM 1012 C C . ARG A 1 124 ? -20.510 11.851 -5.392 1.00 40.16 124 ARG A C 1
ATOM 1014 O O . ARG A 1 124 ? -21.213 11.138 -6.096 1.00 40.16 124 ARG A O 1
ATOM 1021 N N . ASN A 1 125 ? -20.217 11.575 -4.126 1.00 39.78 125 ASN A N 1
ATOM 1022 C CA . ASN A 1 125 ? -21.162 10.832 -3.308 1.00 39.78 125 ASN A CA 1
ATOM 1023 C C . ASN A 1 125 ? -22.387 11.749 -3.204 1.00 39.78 125 ASN A C 1
ATOM 1025 O O . ASN A 1 125 ? -22.251 12.853 -2.671 1.00 39.78 125 ASN A O 1
ATOM 1029 N N . GLU A 1 126 ? -23.500 11.353 -3.820 1.00 37.16 126 GLU A N 1
ATOM 1030 C CA . GLU A 1 126 ? -24.822 11.877 -3.454 1.00 37.16 126 GLU A CA 1
ATOM 1031 C C . GLU A 1 126 ? -25.227 11.339 -2.079 1.00 37.16 126 GLU A C 1
ATOM 1033 O O . GLU A 1 126 ? -24.883 10.170 -1.776 1.00 37.16 126 GLU A O 1
#

Sequence (126 aa):
TWKKDIKPREIEDAINDAAPGKLRVVSVYEVSRAFHPNFSAKWRRYLYIFPLTDGWDKDQSRGNGESCESFTYNEICDSVSKDELGNEKKSYVFSVRKVNRLLQQLEGKLLSYKMFARDTKASRNE

pLDDT: mean 73.04, std 21.92, range [35.69, 95.75]

Secondary structure (DSSP, 8-state):
---S---HHHHHHHHHHHSTTT----------TT--TTTS--------------S--S---------------------------S---------HHHHHHHHHTT-SSS--GGGGS---------